Protein AF-A0A9X0WDN6-F1 (afdb_monomer_lite)

Secondary structure (DSSP, 8-state):
------------------PEEEE-TTSPEEEEE-HHHHHHHHHTTSEEEEETTTTEEEEPPTTS----------------

Radius of gyration: 21.03 Å; chains: 1; bounding box: 56×24×68 Å

pLDDT: mean 71.28, std 17.05, range [44.59, 92.25]

Organism: NCBI:txid1064514

Structure (mmCIF, N/CA/C/O backbone):
data_AF-A0A9X0WDN6-F1
#
_entry.id   AF-A0A9X0WDN6-F1
#
loop_
_atom_site.group_PDB
_atom_site.id
_atom_site.type_symbol
_atom_site.label_atom_id
_atom_site.label_alt_id
_atom_site.label_comp_id
_atom_site.label_asym_id
_atom_site.label_entity_id
_atom_site.label_seq_id
_a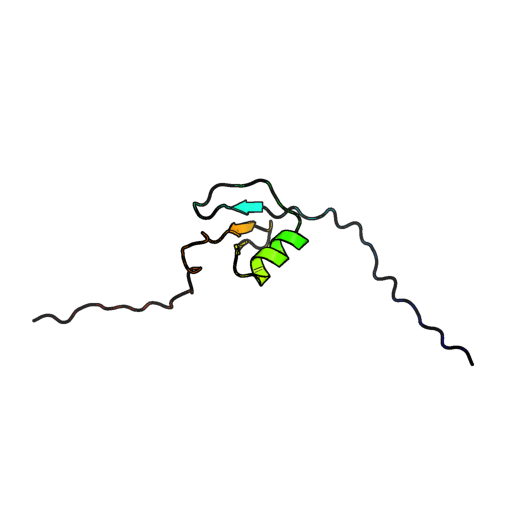tom_site.pdbx_PDB_ins_code
_atom_site.Cartn_x
_atom_site.Cartn_y
_atom_site.Cartn_z
_atom_site.occupancy
_atom_site.B_iso_or_equiv
_atom_site.auth_seq_id
_atom_site.auth_comp_id
_atom_site.auth_asym_id
_atom_site.auth_atom_id
_atom_site.pdbx_PDB_model_num
ATOM 1 N N . MET A 1 1 ? 45.770 6.139 -25.771 1.00 46.22 1 MET A N 1
ATOM 2 C CA . MET A 1 1 ? 45.008 5.289 -24.826 1.00 46.22 1 MET A CA 1
ATOM 3 C C . MET A 1 1 ? 43.790 6.062 -24.331 1.00 46.22 1 MET A C 1
ATOM 5 O O . MET A 1 1 ? 43.936 6.943 -23.496 1.00 46.22 1 MET A O 1
ATOM 9 N N . ARG A 1 2 ? 42.607 5.808 -24.902 1.00 49.00 2 ARG A N 1
ATOM 10 C CA . ARG A 1 2 ? 41.325 6.418 -24.502 1.00 49.00 2 ARG A CA 1
ATOM 11 C C . ARG A 1 2 ? 40.410 5.282 -24.049 1.00 49.00 2 ARG A C 1
ATOM 13 O O . ARG A 1 2 ? 40.298 4.286 -24.752 1.00 49.00 2 ARG A O 1
ATOM 20 N N . THR A 1 3 ? 39.855 5.400 -22.851 1.00 55.34 3 THR A N 1
ATOM 21 C CA . THR A 1 3 ? 39.120 4.341 -22.158 1.00 55.34 3 THR A CA 1
ATOM 22 C C . THR A 1 3 ? 37.739 4.131 -22.764 1.00 55.34 3 THR A C 1
ATOM 24 O O . THR A 1 3 ? 36.887 5.020 -22.747 1.00 55.34 3 THR A O 1
ATOM 27 N N . ASP A 1 4 ? 37.521 2.920 -23.268 1.00 47.31 4 ASP A N 1
ATOM 28 C CA . ASP A 1 4 ? 36.219 2.415 -23.675 1.00 47.31 4 ASP A CA 1
ATOM 29 C C . ASP A 1 4 ? 35.360 2.201 -22.419 1.00 47.31 4 ASP A C 1
ATOM 31 O O . ASP A 1 4 ? 35.443 1.193 -21.715 1.00 47.31 4 ASP A O 1
ATOM 35 N N . ARG A 1 5 ? 34.579 3.220 -22.048 1.00 56.09 5 ARG A N 1
ATOM 36 C CA . ARG A 1 5 ? 33.515 3.058 -21.054 1.00 56.09 5 ARG A CA 1
ATOM 37 C C . ARG A 1 5 ? 32.323 2.445 -21.770 1.00 56.09 5 ARG A C 1
ATOM 39 O O . ARG A 1 5 ? 31.430 3.171 -22.210 1.00 56.09 5 ARG A O 1
ATOM 46 N N . VAL A 1 6 ? 32.303 1.114 -21.842 1.00 57.06 6 VAL A N 1
ATOM 47 C CA . VAL A 1 6 ? 31.136 0.319 -22.236 1.00 57.06 6 VAL A CA 1
ATOM 48 C C . VAL A 1 6 ? 29.952 0.740 -21.358 1.00 57.06 6 VAL A C 1
ATOM 50 O O . VAL A 1 6 ? 29.774 0.284 -20.224 1.00 57.06 6 VAL A O 1
ATOM 53 N N . ARG A 1 7 ? 29.134 1.668 -21.866 1.00 52.66 7 ARG A N 1
ATOM 54 C CA . ARG A 1 7 ? 27.839 2.015 -21.284 1.00 52.66 7 ARG A CA 1
ATOM 55 C C . ARG A 1 7 ? 27.001 0.747 -21.337 1.00 52.66 7 ARG A C 1
ATOM 57 O O . ARG A 1 7 ? 26.503 0.382 -22.399 1.00 52.66 7 ARG A O 1
ATOM 64 N N . ARG A 1 8 ? 26.822 0.092 -20.188 1.00 48.09 8 ARG A N 1
ATOM 65 C CA . ARG A 1 8 ? 25.792 -0.933 -20.002 1.00 48.09 8 ARG A CA 1
ATOM 66 C C . ARG A 1 8 ? 24.443 -0.318 -20.380 1.00 48.09 8 ARG A C 1
ATOM 68 O O . ARG A 1 8 ? 23.791 0.320 -19.556 1.00 48.09 8 ARG A O 1
ATOM 75 N N . ARG A 1 9 ? 24.016 -0.516 -21.628 1.00 49.50 9 ARG A N 1
ATOM 76 C CA . ARG A 1 9 ? 22.612 -0.425 -22.023 1.00 49.50 9 ARG A CA 1
ATOM 77 C C . ARG A 1 9 ? 21.898 -1.556 -21.291 1.00 49.50 9 ARG A C 1
ATOM 79 O O . ARG A 1 9 ? 21.790 -2.668 -21.794 1.00 49.50 9 ARG A O 1
ATOM 86 N N . ARG A 1 10 ? 21.474 -1.295 -20.052 1.00 52.09 10 ARG A N 1
ATOM 87 C CA . ARG A 1 10 ? 20.494 -2.144 -19.378 1.00 52.09 10 ARG A CA 1
ATOM 88 C C . ARG A 1 10 ? 19.213 -2.001 -20.181 1.00 52.09 10 ARG A C 1
ATOM 90 O O . ARG A 1 10 ? 18.681 -0.901 -20.286 1.00 52.09 10 ARG A O 1
ATOM 97 N N . ALA A 1 11 ? 18.819 -3.105 -20.800 1.00 48.00 11 ALA A N 1
ATOM 98 C CA . ALA A 1 11 ? 17.640 -3.237 -21.624 1.00 48.00 11 ALA A CA 1
ATOM 99 C C . ALA A 1 11 ? 16.456 -2.483 -21.012 1.00 48.00 11 ALA A C 1
ATOM 101 O O . ALA A 1 11 ? 15.960 -2.838 -19.942 1.00 48.00 11 ALA A O 1
ATOM 102 N N . SER A 1 12 ? 15.993 -1.467 -21.729 1.00 44.59 12 SER A N 1
ATOM 103 C CA . SER A 1 12 ? 14.630 -0.966 -21.648 1.00 44.59 12 SER A CA 1
ATOM 104 C C . SER A 1 12 ? 13.714 -2.072 -22.173 1.00 44.59 12 SER A C 1
ATOM 106 O O . SER A 1 12 ? 13.197 -1.988 -23.281 1.00 44.59 12 SER A O 1
ATOM 108 N N . ARG A 1 13 ? 13.577 -3.171 -21.419 1.00 50.47 13 ARG A N 1
ATOM 109 C CA . ARG A 1 13 ? 12.416 -4.039 -21.585 1.00 50.47 13 ARG A CA 1
ATOM 110 C C . ARG A 1 13 ? 11.230 -3.167 -21.228 1.00 50.47 13 ARG A C 1
ATOM 112 O O . ARG A 1 13 ? 11.196 -2.596 -20.140 1.00 50.47 13 ARG A O 1
ATOM 119 N N . THR A 1 14 ? 10.342 -3.021 -22.192 1.00 49.38 14 THR A N 1
ATOM 120 C CA . THR A 1 14 ? 9.040 -2.378 -22.125 1.00 49.38 14 THR A CA 1
ATOM 121 C C . THR A 1 14 ? 8.237 -3.009 -20.989 1.00 49.38 14 THR A C 1
ATOM 123 O O . THR A 1 14 ? 7.444 -3.916 -21.192 1.00 49.38 14 THR A O 1
ATOM 126 N N . HIS A 1 15 ? 8.533 -2.605 -19.758 1.00 50.31 15 HIS A N 1
ATOM 127 C CA . HIS A 1 15 ? 7.729 -2.910 -18.594 1.00 50.31 15 HIS A CA 1
ATOM 128 C C . HIS A 1 15 ? 6.591 -1.903 -18.680 1.00 50.31 15 HIS A C 1
ATOM 130 O O . HIS A 1 15 ? 6.757 -0.750 -18.274 1.00 50.31 15 HIS A O 1
ATOM 136 N N . GLU A 1 16 ? 5.475 -2.299 -19.298 1.00 53.78 16 GLU A N 1
ATOM 137 C CA . GLU A 1 16 ? 4.189 -1.685 -18.966 1.00 53.78 16 GLU A CA 1
ATOM 138 C C . GLU A 1 16 ? 4.185 -1.546 -17.441 1.00 53.78 16 GLU A C 1
ATOM 140 O O . GLU A 1 16 ? 4.463 -2.534 -16.754 1.00 53.78 16 GLU A O 1
ATOM 145 N N . PRO A 1 17 ? 4.060 -0.328 -16.890 1.00 57.09 17 PRO A N 1
ATOM 146 C CA . PRO A 1 17 ? 4.221 -0.141 -15.465 1.00 57.09 17 PRO A CA 1
ATOM 147 C C . PRO A 1 17 ? 3.070 -0.876 -14.794 1.00 57.09 17 PRO A C 1
ATOM 149 O O . PRO A 1 17 ? 1.959 -0.350 -14.749 1.00 57.09 17 PRO A O 1
ATOM 152 N N . GLU A 1 18 ? 3.353 -2.090 -14.313 1.00 70.56 18 GLU A N 1
ATOM 153 C CA . GLU A 1 18 ? 2.466 -2.903 -13.492 1.00 70.56 18 GLU A CA 1
ATOM 154 C C . GLU A 1 18 ? 1.841 -1.980 -12.460 1.00 70.56 18 GLU A C 1
ATOM 156 O O . GLU A 1 18 ? 2.514 -1.403 -11.594 1.00 70.56 18 GLU A O 1
ATOM 161 N N . ARG A 1 19 ? 0.561 -1.696 -12.684 1.00 81.00 19 ARG A N 1
ATOM 162 C CA . ARG A 1 19 ? -0.143 -0.685 -11.924 1.00 81.00 19 ARG A CA 1
ATOM 163 C C . ARG A 1 19 ? -0.394 -1.263 -10.544 1.00 81.00 19 ARG A C 1
ATOM 165 O O . ARG A 1 19 ? -1.020 -2.307 -10.413 1.00 81.00 19 ARG A O 1
ATOM 172 N N . VAL A 1 20 ? 0.096 -0.573 -9.522 1.00 85.88 20 VAL A N 1
ATOM 173 C CA . VAL A 1 20 ? -0.027 -1.025 -8.138 1.00 85.88 20 VAL A CA 1
ATOM 174 C C . VAL A 1 20 ? -1.384 -0.590 -7.615 1.00 85.88 20 VAL A C 1
ATOM 176 O O . VAL A 1 20 ? -1.681 0.610 -7.582 1.00 85.88 20 VAL A O 1
ATOM 179 N N . SER A 1 21 ? -2.203 -1.551 -7.203 1.00 90.62 21 SER A N 1
ATOM 180 C CA . SER A 1 21 ? -3.467 -1.277 -6.530 1.00 90.62 21 SER A CA 1
ATOM 181 C C . SER A 1 21 ? -3.193 -0.624 -5.177 1.00 90.62 21 SER A C 1
ATOM 183 O O . SER A 1 21 ? -2.260 -0.996 -4.463 1.00 90.62 21 SER A O 1
ATOM 185 N N . VAL A 1 22 ? -3.996 0.377 -4.830 1.00 89.44 22 VAL A N 1
ATOM 186 C CA . VAL A 1 22 ? -3.835 1.140 -3.591 1.00 89.44 22 VAL A CA 1
ATOM 187 C C . VAL A 1 22 ? -5.121 1.032 -2.795 1.00 89.44 22 VAL A C 1
ATOM 189 O O . VAL A 1 22 ? -6.189 1.275 -3.341 1.00 89.44 22 VAL A O 1
ATOM 192 N N . LEU A 1 23 ? -5.018 0.698 -1.518 1.00 92.25 23 LEU A N 1
ATOM 193 C CA . LEU A 1 23 ? -6.098 0.815 -0.551 1.00 92.25 23 LEU A CA 1
ATOM 194 C C . LEU A 1 23 ? -5.913 2.093 0.262 1.00 92.25 23 LEU A C 1
ATOM 196 O O . LEU A 1 23 ? -4.787 2.483 0.587 1.00 92.25 23 LEU A O 1
ATOM 200 N N . ASP A 1 24 ? -7.014 2.742 0.606 1.00 88.25 24 ASP A N 1
ATOM 201 C CA . ASP A 1 24 ? -7.020 3.765 1.641 1.00 88.25 24 ASP A CA 1
ATOM 202 C C . ASP A 1 24 ? -6.815 3.128 3.040 1.00 88.25 24 ASP A C 1
ATOM 204 O O . ASP A 1 24 ? -6.800 1.900 3.181 1.00 88.25 24 ASP A O 1
ATOM 208 N N . PRO A 1 25 ? -6.661 3.932 4.105 1.00 86.62 25 PRO A N 1
ATOM 209 C CA . PRO A 1 25 ? -6.495 3.396 5.456 1.00 86.62 25 PRO A CA 1
ATOM 210 C C . PRO A 1 25 ? -7.699 2.601 5.985 1.00 86.62 25 PRO A C 1
ATOM 212 O O . PRO A 1 25 ? -7.540 1.827 6.921 1.00 86.62 25 PRO A O 1
ATOM 215 N N . VAL A 1 26 ? -8.886 2.785 5.403 1.00 85.31 26 VAL A N 1
ATOM 216 C CA . VAL A 1 26 ? -10.144 2.111 5.765 1.00 85.31 26 VAL A CA 1
ATOM 217 C C . VAL A 1 26 ? -10.322 0.798 4.977 1.00 85.31 26 VAL A C 1
ATOM 219 O O . VAL A 1 26 ? -11.139 -0.039 5.346 1.00 85.31 26 VAL A O 1
ATOM 222 N N . GLY A 1 27 ? -9.517 0.574 3.933 1.00 85.06 27 GLY A N 1
ATOM 223 C CA . GLY A 1 27 ? -9.563 -0.603 3.063 1.00 85.06 27 GLY A CA 1
ATOM 224 C C . GLY A 1 27 ? -10.313 -0.383 1.746 1.00 85.06 27 GLY A C 1
ATOM 225 O O . GLY A 1 27 ? -10.580 -1.348 1.031 1.00 85.06 27 GLY A O 1
ATOM 226 N N . HIS A 1 28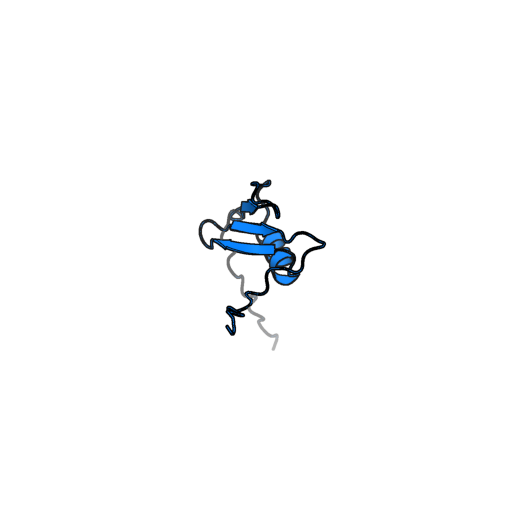 ? -10.651 0.857 1.387 1.00 88.06 28 HIS A N 1
ATOM 227 C CA . HIS A 1 28 ? -11.294 1.162 0.111 1.00 88.06 28 HIS A CA 1
ATOM 228 C C . HIS A 1 28 ? -10.281 1.210 -1.027 1.00 88.06 28 HIS A C 1
ATOM 230 O O . HIS A 1 28 ? -9.214 1.814 -0.911 1.00 88.06 28 HIS A O 1
ATOM 236 N N . LEU A 1 29 ? -10.641 0.607 -2.161 1.00 88.31 29 LEU A N 1
ATOM 237 C CA . LEU A 1 29 ? -9.799 0.611 -3.349 1.00 88.31 29 LEU A CA 1
ATOM 238 C C . LEU A 1 29 ? -9.741 2.019 -3.953 1.00 88.31 29 LEU A C 1
ATOM 240 O O . LEU A 1 29 ? -10.751 2.590 -4.359 1.00 88.31 29 LEU A O 1
ATOM 244 N N . LEU A 1 30 ? -8.537 2.567 -4.025 1.00 86.88 30 LE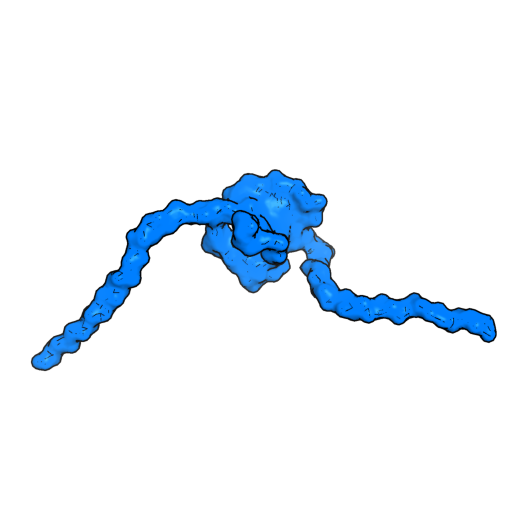U A N 1
ATOM 245 C CA . LEU A 1 30 ? -8.230 3.816 -4.702 1.00 86.88 30 LEU A CA 1
ATOM 246 C C . LEU A 1 30 ? -7.756 3.549 -6.130 1.00 86.88 30 LEU A C 1
ATOM 248 O O . LEU A 1 30 ? -7.427 2.424 -6.520 1.00 86.88 30 LEU A O 1
ATOM 252 N N . SER A 1 31 ? -7.662 4.626 -6.909 1.00 83.75 31 SER A N 1
ATOM 253 C CA . SER A 1 31 ? -7.091 4.571 -8.249 1.00 83.75 31 SER A CA 1
ATOM 254 C C . SER A 1 31 ? -5.678 3.973 -8.213 1.00 83.75 31 SER A C 1
ATOM 256 O O . SER A 1 31 ? -4.838 4.425 -7.423 1.00 83.75 31 SER A O 1
ATOM 258 N N . PRO A 1 32 ? -5.380 2.991 -9.079 1.00 86.25 32 PRO A N 1
ATOM 259 C CA . PRO A 1 32 ? -4.072 2.363 -9.112 1.00 86.25 32 PRO A CA 1
ATOM 260 C C . PRO A 1 32 ? -2.965 3.380 -9.404 1.00 86.25 32 PRO A C 1
ATOM 262 O O . PRO A 1 32 ? -3.135 4.309 -10.201 1.00 86.25 32 PRO A O 1
ATOM 265 N N . CYS A 1 33 ? -1.808 3.191 -8.772 1.00 85.25 33 CYS A N 1
ATOM 266 C CA . CYS A 1 33 ? -0.688 4.119 -8.852 1.00 85.25 33 CYS A CA 1
ATOM 267 C C . CYS A 1 33 ? 0.537 3.514 -9.547 1.00 85.25 33 CYS A C 1
ATOM 269 O O . CYS A 1 33 ? 0.689 2.302 -9.688 1.00 85.25 33 CYS A O 1
ATOM 271 N N . HIS A 1 34 ? 1.441 4.390 -9.983 1.00 85.56 34 HIS A N 1
ATOM 272 C CA . HIS A 1 34 ? 2.704 3.981 -10.586 1.00 85.56 34 HIS A CA 1
ATOM 273 C C . HIS A 1 34 ? 3.610 3.292 -9.542 1.00 85.56 34 HIS A C 1
ATOM 275 O O . HIS A 1 34 ? 3.743 3.814 -8.427 1.00 85.56 34 HIS A O 1
ATOM 281 N N . PRO A 1 35 ? 4.335 2.211 -9.884 1.00 84.94 35 PRO A N 1
ATOM 282 C CA . PRO A 1 35 ? 5.180 1.472 -8.937 1.00 84.94 35 PRO A CA 1
ATOM 283 C C . PRO A 1 35 ? 6.266 2.338 -8.285 1.00 84.94 35 PRO A C 1
ATOM 285 O O . PRO A 1 35 ? 6.605 2.157 -7.117 1.00 84.94 35 PRO A O 1
ATOM 288 N N . ALA A 1 36 ? 6.784 3.345 -8.997 1.00 86.31 36 ALA A N 1
ATOM 289 C CA . ALA A 1 36 ? 7.711 4.321 -8.412 1.00 86.31 36 ALA A CA 1
ATOM 290 C C . ALA A 1 36 ? 7.085 5.103 -7.239 1.00 86.31 36 ALA A C 1
ATOM 292 O O . ALA A 1 36 ? 7.754 5.346 -6.233 1.00 86.31 36 ALA A O 1
ATOM 293 N N . ARG A 1 37 ? 5.797 5.459 -7.346 1.00 87.19 37 ARG A N 1
ATOM 294 C CA . ARG A 1 37 ? 5.052 6.156 -6.291 1.00 87.19 37 ARG A CA 1
ATOM 295 C C . ARG A 1 37 ? 4.737 5.218 -5.131 1.00 87.19 37 ARG A C 1
ATOM 297 O O . ARG A 1 37 ? 4.959 5.612 -3.991 1.00 87.19 37 ARG A O 1
ATOM 304 N N . ALA A 1 38 ? 4.314 3.985 -5.412 1.00 87.88 38 ALA A N 1
ATOM 305 C CA . ALA A 1 38 ? 4.120 2.957 -4.390 1.00 87.88 38 ALA A CA 1
ATOM 306 C C . ALA A 1 38 ? 5.396 2.740 -3.560 1.00 87.88 38 ALA A C 1
ATOM 308 O O . ALA A 1 38 ? 5.377 2.855 -2.338 1.00 87.88 38 ALA A O 1
ATOM 309 N N . ARG A 1 39 ? 6.546 2.567 -4.225 1.00 87.44 39 ARG A N 1
ATOM 310 C CA . ARG A 1 39 ? 7.856 2.460 -3.561 1.00 87.44 39 ARG A CA 1
ATOM 311 C C . ARG A 1 39 ? 8.193 3.691 -2.725 1.00 87.44 39 ARG A C 1
ATOM 313 O O . ARG A 1 39 ? 8.755 3.547 -1.645 1.00 87.44 39 ARG A O 1
ATOM 320 N N . ALA A 1 40 ? 7.871 4.893 -3.202 1.00 89.38 40 ALA A N 1
ATOM 321 C CA . ALA A 1 40 ? 8.088 6.115 -2.432 1.00 89.38 40 ALA A CA 1
ATOM 322 C C . ALA A 1 40 ? 7.207 6.171 -1.171 1.00 89.38 40 ALA A C 1
ATOM 324 O O . ALA A 1 40 ? 7.672 6.646 -0.139 1.00 89.38 40 ALA A O 1
ATOM 325 N N . LEU A 1 41 ? 5.966 5.679 -1.234 1.00 89.31 41 LEU A N 1
ATOM 326 C CA . LEU A 1 41 ? 5.064 5.596 -0.080 1.00 89.31 41 LEU A CA 1
ATOM 327 C C . LEU A 1 41 ? 5.549 4.568 0.947 1.00 89.31 41 LEU A C 1
ATOM 329 O O . LEU A 1 41 ? 5.635 4.907 2.126 1.00 89.31 41 LEU A O 1
ATOM 333 N N . LEU A 1 42 ? 5.946 3.378 0.486 1.00 87.69 42 LEU A N 1
ATOM 334 C CA . LEU A 1 42 ? 6.526 2.323 1.324 1.00 87.69 42 LEU A CA 1
ATOM 335 C C . LEU A 1 42 ? 7.794 2.815 2.037 1.00 87.69 42 LEU A C 1
ATOM 337 O O . LEU A 1 42 ? 7.897 2.733 3.255 1.00 87.69 42 LEU A O 1
ATOM 341 N N . ARG A 1 43 ? 8.737 3.423 1.300 1.00 87.69 43 ARG A N 1
ATOM 342 C CA . ARG A 1 43 ? 9.979 3.969 1.887 1.00 87.69 43 ARG A CA 1
ATOM 343 C C . ARG A 1 43 ? 9.738 5.089 2.894 1.00 87.69 43 ARG A C 1
ATOM 345 O O . ARG A 1 43 ? 10.558 5.289 3.778 1.00 87.69 43 ARG A O 1
ATOM 352 N N . ARG A 1 44 ? 8.653 5.849 2.733 1.00 86.88 44 ARG A N 1
ATOM 353 C CA . ARG A 1 44 ? 8.274 6.931 3.652 1.00 86.88 44 ARG A CA 1
ATOM 354 C C . ARG A 1 44 ? 7.463 6.433 4.853 1.00 86.88 44 ARG A C 1
ATOM 356 O O . ARG A 1 44 ? 7.041 7.266 5.644 1.00 86.88 44 ARG A O 1
ATOM 363 N N . GLY A 1 45 ? 7.183 5.129 4.960 1.00 86.12 45 GLY A N 1
ATOM 364 C CA . GLY A 1 45 ? 6.320 4.576 6.011 1.00 86.12 45 GLY A CA 1
ATOM 365 C C . GLY A 1 45 ? 4.868 5.062 5.929 1.00 86.12 45 GLY A C 1
ATOM 366 O O . GLY A 1 45 ? 4.144 5.040 6.918 1.00 86.12 45 GLY A O 1
ATOM 367 N N . ARG A 1 46 ? 4.439 5.547 4.755 1.00 86.69 46 ARG A N 1
ATOM 368 C CA . ARG A 1 46 ? 3.081 6.070 4.515 1.00 86.69 46 ARG A CA 1
ATOM 369 C C . ARG A 1 46 ? 2.144 5.038 3.897 1.00 86.69 46 ARG A C 1
ATOM 371 O O . ARG A 1 46 ? 0.991 5.359 3.626 1.00 86.69 46 ARG A O 1
ATOM 378 N N . ALA A 1 47 ? 2.654 3.848 3.615 1.00 89.81 47 ALA A N 1
ATOM 379 C CA . ALA A 1 47 ? 1.892 2.707 3.152 1.00 89.81 47 ALA A CA 1
ATOM 380 C C . ALA A 1 47 ? 2.595 1.414 3.578 1.00 89.81 47 ALA A C 1
ATOM 382 O O . ALA A 1 47 ? 3.808 1.432 3.807 1.00 89.81 47 ALA A O 1
ATOM 383 N N . TRP A 1 48 ? 1.866 0.303 3.592 1.00 89.06 48 TRP A N 1
ATOM 384 C CA . TRP A 1 48 ? 2.412 -1.049 3.711 1.00 89.06 48 TRP A CA 1
ATOM 385 C C . TRP A 1 48 ? 2.013 -1.908 2.512 1.00 89.06 48 TRP A C 1
ATOM 387 O O . TRP A 1 48 ? 1.020 -1.642 1.834 1.00 89.06 48 TRP A O 1
ATOM 397 N N . LEU A 1 49 ? 2.824 -2.925 2.227 1.00 87.81 49 LEU A N 1
ATOM 398 C CA . LEU A 1 49 ? 2.531 -3.912 1.195 1.00 87.81 49 LEU A CA 1
ATOM 399 C C . LEU A 1 49 ? 1.541 -4.931 1.765 1.00 87.81 49 LEU A C 1
ATOM 401 O O . LEU A 1 49 ? 1.800 -5.518 2.811 1.00 87.81 49 LEU A O 1
ATOM 405 N N . VAL A 1 50 ? 0.415 -5.121 1.081 1.00 88.69 50 VAL A N 1
ATOM 406 C CA . VAL A 1 50 ? -0.626 -6.093 1.449 1.00 88.69 50 VAL A CA 1
ATOM 407 C C . VAL A 1 50 ? -0.466 -7.379 0.641 1.00 88.69 50 VAL A C 1
ATOM 409 O O . VAL A 1 50 ? -0.627 -8.471 1.175 1.00 88.69 50 VAL A O 1
ATOM 412 N N . ARG A 1 51 ? -0.137 -7.258 -0.649 1.00 82.62 51 ARG A N 1
ATOM 413 C CA . ARG A 1 51 ? 0.074 -8.389 -1.562 1.00 82.62 51 ARG A CA 1
ATOM 414 C C . ARG A 1 51 ? 1.145 -8.036 -2.587 1.00 82.62 51 ARG A C 1
ATOM 416 O O . ARG A 1 51 ? 1.195 -6.893 -3.035 1.00 82.62 51 ARG A O 1
ATOM 423 N N . ASP A 1 52 ? 1.975 -9.010 -2.944 1.00 79.00 52 ASP A N 1
ATOM 424 C CA . ASP A 1 52 ? 3.084 -8.831 -3.889 1.00 79.00 52 ASP A CA 1
ATOM 425 C C . ASP A 1 52 ? 2.646 -9.026 -5.352 1.00 79.00 52 ASP A C 1
ATOM 427 O O . ASP A 1 52 ? 2.999 -8.207 -6.194 1.00 79.00 52 ASP A O 1
ATOM 431 N N . ASP A 1 53 ? 1.783 -10.015 -5.630 1.00 78.06 53 ASP A N 1
ATOM 432 C CA . ASP A 1 53 ? 1.274 -10.307 -6.977 1.00 78.06 53 ASP A CA 1
ATOM 433 C C . ASP A 1 53 ? -0.245 -10.624 -6.982 1.00 78.06 53 ASP A C 1
ATOM 435 O O . ASP A 1 53 ? -0.679 -11.566 -6.309 1.00 78.06 53 ASP A O 1
ATOM 439 N N . PRO A 1 54 ? -1.094 -9.829 -7.669 1.00 77.25 54 PRO A N 1
ATOM 440 C CA . PRO A 1 54 ? -0.776 -8.512 -8.216 1.00 77.25 54 PRO A CA 1
ATOM 441 C C . PRO A 1 54 ? -0.521 -7.496 -7.082 1.00 77.25 54 PRO A C 1
ATOM 443 O O . PRO A 1 54 ? -1.180 -7.581 -6.027 1.00 77.25 54 PRO A O 1
ATOM 446 N N . PRO A 1 55 ? 0.387 -6.522 -7.289 1.00 81.75 55 PRO A N 1
ATOM 447 C CA . PRO A 1 55 ? 0.910 -5.663 -6.233 1.00 81.75 55 PRO A CA 1
ATOM 448 C C . PRO A 1 55 ? -0.172 -4.753 -5.646 1.00 81.75 55 PRO A C 1
ATOM 450 O O . PRO A 1 55 ? -0.787 -3.941 -6.344 1.00 81.75 55 PRO A O 1
ATOM 453 N N . LEU A 1 56 ? -0.371 -4.869 -4.333 1.00 88.62 56 LEU A N 1
ATOM 454 C CA . LEU A 1 56 ? -1.374 -4.148 -3.556 1.00 88.62 56 LEU A CA 1
ATOM 455 C C . LEU A 1 56 ? -0.706 -3.496 -2.348 1.00 88.62 56 LEU A C 1
ATOM 457 O O . LEU A 1 56 ? -0.125 -4.185 -1.508 1.00 88.62 56 LEU A O 1
ATOM 461 N N . ILE A 1 57 ? -0.824 -2.177 -2.235 1.00 91.25 57 ILE A N 1
ATOM 462 C CA . ILE A 1 57 ? -0.392 -1.427 -1.052 1.00 91.25 57 ILE A CA 1
ATO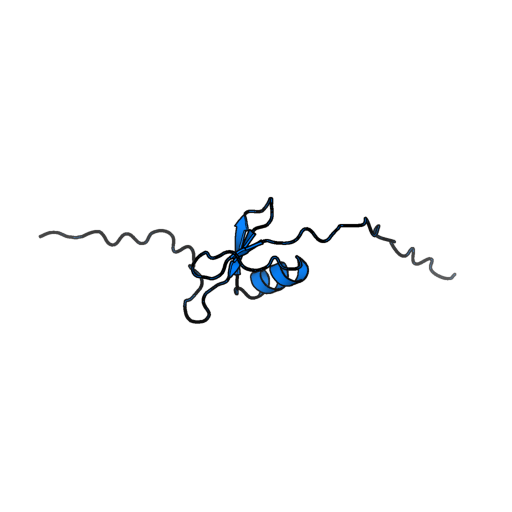M 463 C C . ILE A 1 57 ? -1.593 -0.804 -0.354 1.00 91.25 57 ILE A C 1
ATOM 465 O O . ILE A 1 57 ? -2.585 -0.487 -1.000 1.00 91.25 57 ILE A O 1
ATOM 469 N N . GLN A 1 58 ? -1.485 -0.557 0.943 1.00 91.50 58 GLN A N 1
ATOM 470 C CA . GLN A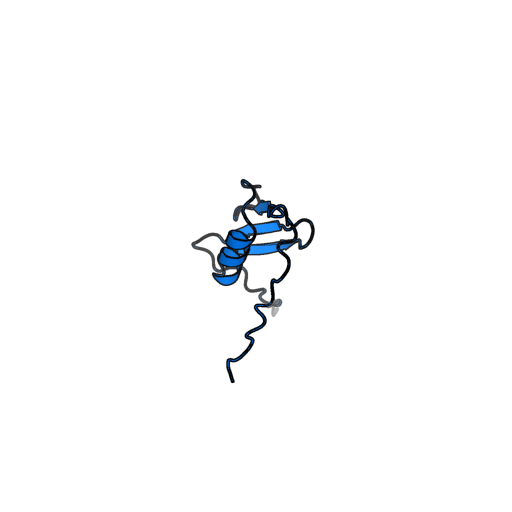 1 58 ? -2.487 0.168 1.717 1.00 91.50 58 GLN A CA 1
ATOM 471 C C . GLN A 1 58 ? -1.851 1.375 2.388 1.00 91.50 58 GLN A C 1
ATOM 473 O O . GLN A 1 58 ? -0.748 1.277 2.920 1.00 91.50 58 GLN A O 1
ATOM 478 N N . LEU A 1 59 ? -2.517 2.525 2.316 1.00 89.50 59 LEU A N 1
ATOM 479 C CA . LEU A 1 59 ? -2.038 3.772 2.901 1.00 89.50 59 LEU A CA 1
ATOM 480 C C . LEU A 1 59 ? -2.201 3.770 4.424 1.00 89.50 59 LEU A C 1
ATOM 482 O O . LEU A 1 59 ? -3.233 3.365 4.950 1.00 89.50 59 LEU A O 1
ATOM 486 N N . CYS A 1 60 ? -1.216 4.328 5.124 1.00 85.81 60 CYS A N 1
ATOM 487 C CA . CYS A 1 60 ? -1.327 4.625 6.547 1.00 85.81 60 CYS A CA 1
ATOM 488 C C . CYS A 1 60 ? -2.219 5.857 6.752 1.00 85.81 60 CYS A C 1
ATOM 490 O O . CYS A 1 60 ? -2.095 6.853 6.026 1.00 85.81 60 CYS A O 1
ATOM 492 N N . ARG A 1 61 ? -3.071 5.839 7.782 1.00 79.25 61 ARG A N 1
ATOM 493 C CA . ARG A 1 61 ? -3.811 7.030 8.217 1.00 79.25 61 ARG A CA 1
ATOM 494 C C . ARG A 1 61 ? -2.800 8.023 8.794 1.00 79.25 61 ARG A C 1
ATOM 496 O O . ARG A 1 61 ? -2.141 7.717 9.779 1.00 79.25 61 ARG A O 1
ATOM 503 N N . MET A 1 62 ? -2.625 9.202 8.187 1.00 61.91 62 MET A N 1
ATOM 504 C CA . MET A 1 62 ? -1.782 10.234 8.808 1.00 61.91 62 MET A CA 1
ATOM 505 C C . MET A 1 62 ? -2.476 10.710 10.087 1.00 61.91 62 MET A C 1
ATOM 507 O O . MET A 1 62 ? -3.463 11.435 10.012 1.00 61.91 62 MET A O 1
ATOM 511 N N . GLY A 1 63 ? -1.991 10.233 11.232 1.00 58.09 63 GLY A N 1
ATOM 512 C CA . GLY A 1 63 ? -2.591 10.441 12.551 1.00 58.09 63 GLY A CA 1
ATOM 513 C C . GLY A 1 63 ? -2.616 9.176 13.409 1.00 58.09 63 GLY A C 1
ATOM 514 O O . GLY A 1 63 ? -2.687 9.283 14.626 1.00 58.09 63 GLY A O 1
ATOM 515 N N . GLU A 1 64 ? -2.475 7.999 12.798 1.00 48.91 64 GLU A N 1
ATOM 516 C CA . GLU A 1 64 ? -2.325 6.736 13.515 1.00 48.91 64 GLU A CA 1
ATOM 517 C C . GLU A 1 64 ? -0.949 6.169 13.151 1.00 48.91 64 GLU A C 1
ATOM 519 O O . GLU A 1 64 ? -0.632 6.076 11.956 1.00 48.91 64 GLU A O 1
ATOM 524 N N . PRO A 1 65 ? -0.072 5.873 14.130 1.00 48.47 65 PRO A N 1
ATOM 525 C CA . PRO A 1 65 ? 1.176 5.194 13.823 1.00 48.47 65 PRO A CA 1
ATOM 526 C C . PRO A 1 65 ? 0.813 3.925 13.054 1.00 48.47 65 PRO A C 1
ATOM 528 O O . PRO A 1 65 ? -0.128 3.226 13.432 1.00 48.47 65 PRO A O 1
ATOM 531 N N . ALA A 1 66 ? 1.526 3.659 11.951 1.00 51.06 66 ALA A N 1
ATOM 532 C CA . ALA A 1 66 ? 1.436 2.378 11.257 1.00 51.06 66 ALA A CA 1
ATOM 533 C C . ALA A 1 66 ? 1.380 1.273 12.320 1.00 51.06 66 ALA A C 1
ATOM 535 O O . ALA A 1 66 ? 2.098 1.424 13.318 1.00 51.06 66 ALA A O 1
ATOM 536 N N . PRO A 1 67 ? 0.559 0.218 12.161 1.00 52.91 67 PRO A N 1
ATOM 537 C CA . PRO A 1 67 ? 0.618 -0.909 13.066 1.00 52.91 67 PRO A CA 1
ATOM 538 C C . PRO A 1 67 ? 2.029 -1.474 12.926 1.00 52.91 67 PRO A C 1
ATOM 540 O O . PRO A 1 67 ? 2.328 -2.290 12.061 1.00 52.91 67 PRO A O 1
ATOM 543 N N . ILE A 1 68 ? 2.935 -0.978 13.769 1.00 56.41 68 ILE A N 1
ATOM 544 C CA . ILE A 1 68 ? 4.022 -1.752 14.315 1.00 56.41 68 ILE A CA 1
ATOM 545 C C . ILE A 1 68 ? 3.350 -3.074 14.608 1.00 56.41 68 ILE A C 1
ATOM 547 O O . ILE A 1 68 ? 2.360 -3.113 15.340 1.00 56.41 68 ILE A O 1
ATOM 551 N N . THR A 1 69 ? 3.800 -4.124 13.933 1.00 53.09 69 THR A N 1
ATOM 552 C CA . THR A 1 69 ? 3.513 -5.490 14.325 1.00 53.09 69 THR A CA 1
ATOM 553 C C . THR A 1 69 ? 4.016 -5.605 15.759 1.00 53.09 69 THR A C 1
ATOM 555 O O . THR A 1 69 ? 5.158 -5.984 16.005 1.00 53.09 69 THR A O 1
ATOM 558 N N . VAL A 1 70 ? 3.205 -5.153 16.715 1.00 51.06 70 VAL A N 1
ATOM 559 C CA . VAL A 1 70 ? 3.411 -5.372 18.127 1.00 51.06 70 VAL A CA 1
ATOM 560 C C . VAL A 1 70 ? 3.139 -6.851 18.235 1.00 51.06 70 VAL A C 1
ATOM 562 O O . VAL A 1 70 ? 1.994 -7.300 18.193 1.00 51.06 70 VAL A O 1
ATOM 565 N N . ALA A 1 71 ? 4.223 -7.618 18.241 1.00 53.47 71 ALA A N 1
ATOM 566 C CA . ALA A 1 71 ? 4.201 -8.974 18.722 1.00 53.47 71 ALA A CA 1
ATOM 567 C C . ALA A 1 71 ? 3.467 -8.948 20.070 1.00 53.47 71 ALA A C 1
ATOM 569 O O . ALA A 1 71 ? 3.957 -8.377 21.040 1.00 53.47 71 ALA A O 1
ATOM 570 N N . GLN A 1 72 ? 2.228 -9.436 20.041 1.00 46.50 72 GLN A N 1
ATOM 571 C CA . GLN A 1 72 ? 1.449 -10.006 21.133 1.00 46.50 72 GLN A CA 1
ATOM 572 C C . GLN A 1 72 ? 1.981 -9.648 22.528 1.00 46.50 72 GLN A C 1
ATOM 574 O O . GLN A 1 72 ? 2.741 -10.397 23.133 1.00 46.50 72 GLN A O 1
ATOM 579 N N . SER A 1 73 ? 1.563 -8.501 23.057 1.00 47.53 73 SER A N 1
ATOM 580 C CA . SER A 1 73 ? 1.557 -8.317 24.505 1.00 47.53 73 SER A CA 1
ATOM 581 C C . SER A 1 73 ? 0.222 -8.850 24.999 1.00 47.53 73 SER A C 1
ATOM 583 O O . SER A 1 73 ? -0.813 -8.246 24.737 1.00 47.53 73 SER A O 1
ATOM 585 N N . THR A 1 74 ? 0.248 -10.008 25.651 1.00 63.94 74 THR A N 1
ATOM 586 C CA . THR A 1 74 ? -0.879 -10.572 26.398 1.00 63.94 74 THR A CA 1
ATOM 587 C C . THR A 1 74 ? -0.814 -10.027 27.828 1.00 63.94 74 THR A C 1
ATOM 589 O O . THR A 1 74 ? 0.072 -10.454 28.567 1.00 63.94 74 THR A O 1
ATOM 592 N N . PRO A 1 75 ? -1.705 -9.127 28.288 1.00 58.78 75 PRO A N 1
ATOM 593 C CA . PRO A 1 75 ? -1.873 -8.860 29.707 1.00 58.78 75 PRO A CA 1
ATOM 594 C C . PRO A 1 75 ? -3.134 -9.598 30.156 1.00 58.78 75 PRO A C 1
ATOM 596 O O . PRO A 1 75 ? -4.248 -9.091 30.056 1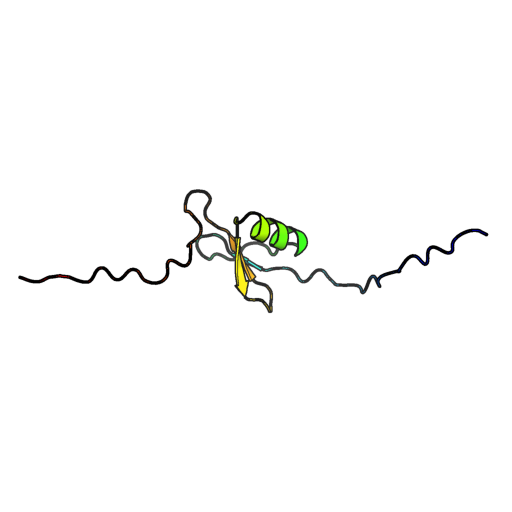.00 58.78 75 PRO A O 1
ATOM 599 N N . GLY A 1 76 ? -2.957 -10.849 30.571 1.00 45.91 76 GLY A N 1
ATOM 600 C CA . GLY A 1 76 ? -4.050 -11.746 30.936 1.00 45.91 76 GLY A CA 1
ATOM 601 C C . GLY A 1 76 ? -4.006 -12.163 32.400 1.00 45.91 76 GLY A C 1
ATOM 602 O O . GLY A 1 76 ? -3.721 -13.318 32.668 1.00 45.91 76 GLY A O 1
ATOM 603 N N . MET A 1 77 ? -4.355 -11.222 33.285 1.00 58.78 77 MET A N 1
ATOM 604 C CA . MET A 1 77 ? -5.024 -11.437 34.581 1.00 58.78 77 MET A CA 1
ATOM 605 C C . MET A 1 77 ? -4.251 -12.124 35.730 1.00 58.78 77 MET A C 1
ATOM 607 O O . MET A 1 77 ? -3.889 -13.292 35.625 1.00 58.78 77 MET A O 1
ATOM 611 N N . PRO A 1 78 ? -4.158 -11.489 36.913 1.00 63.75 78 PRO A N 1
ATOM 612 C CA . PRO A 1 78 ? -4.178 -12.208 38.178 1.00 63.75 78 PRO A CA 1
ATOM 613 C C . PRO A 1 78 ? -5.603 -12.195 38.761 1.00 63.75 78 PRO A C 1
ATOM 615 O O . PRO A 1 78 ? -6.241 -11.140 38.808 1.00 63.75 78 PRO A O 1
ATOM 618 N N . PRO A 1 79 ? -6.120 -13.348 39.201 1.00 63.50 79 PRO A N 1
ATOM 619 C CA . PRO A 1 79 ? -7.194 -13.352 40.194 1.00 63.50 79 PRO A CA 1
ATOM 620 C C . PRO A 1 79 ? -6.902 -14.315 41.364 1.00 63.50 79 PRO A C 1
ATOM 622 O O . PRO A 1 79 ? -6.191 -15.302 41.168 1.00 63.50 79 PRO A O 1
ATOM 625 N N . PRO A 1 80 ? -7.650 -14.205 42.474 1.00 64.56 80 PRO A N 1
ATOM 626 C CA . PRO A 1 80 ? -7.721 -13.122 43.463 1.00 64.56 80 PRO A CA 1
ATOM 627 C C . PRO A 1 80 ? -6.674 -13.235 44.593 1.00 64.56 80 PRO A C 1
ATOM 629 O O . PRO A 1 80 ? -6.130 -14.340 44.813 1.00 64.56 80 PRO A O 1
#

Foldseek 3Di:
DDDDPPPPPPDPPVPPQLFAWEAEQVGHTDDTHGVVVVVVCVVVQQWAWPDVVSTYIYGDDPVDRDPPVPPDDDPDDDDD

Sequence (80 aa):
MRTDRVRRRRASRTHEPERVSVLDPVGHLLSPCHPARARALLRRGRAWLVRDDPPLIQLCRMGEPAPITVAQSTPGMPPP

InterPro domains:
  IPR025938 RRXRR domain [PF14239] (20-61)